Protein AF-A0A9Q1IH83-F1 (afdb_monomer_lite)

Organism: Synaphobranchus kaupii (NCBI:txid118154)

Radius of gyration: 28.55 Å; chains: 1; bounding box: 98×34×34 Å

InterPro domains:
  IPR042235 Zona pellucida, ZP-C domain [G3DSA:2.60.40.4100] (1-82)
  IPR055355 ZP-C domain [PF00100] (10-77)

Structure (mmCIF, N/CA/C/O backbone):
data_AF-A0A9Q1IH83-F1
#
_entry.id   AF-A0A9Q1IH83-F1
#
loop_
_atom_site.group_PDB
_atom_site.id
_atom_site.type_symbol
_atom_site.label_atom_id
_atom_site.label_alt_id
_atom_site.label_comp_id
_atom_site.label_asym_id
_atom_site.label_entity_id
_atom_site.label_seq_id
_atom_site.pdbx_PDB_ins_code
_atom_site.Cartn_x
_atom_site.Cartn_y
_atom_site.Cartn_z
_atom_site.occupancy
_atom_site.B_iso_or_equiv
_atom_site.auth_seq_id
_atom_site.auth_comp_id
_atom_site.auth_asym_id
_atom_site.auth_atom_id
_atom_site.pdbx_PDB_model_num
ATOM 1 N N . MET A 1 1 ? -18.682 0.274 -3.472 1.00 70.62 1 MET A N 1
ATOM 2 C CA . MET A 1 1 ? -20.108 0.576 -3.222 1.00 70.62 1 MET A CA 1
ATOM 3 C C . MET A 1 1 ? -20.568 1.631 -4.214 1.00 70.62 1 MET A C 1
ATOM 5 O O . MET A 1 1 ? -19.722 2.167 -4.925 1.00 70.62 1 MET A O 1
ATOM 9 N N . ALA A 1 2 ? -21.873 1.829 -4.386 1.00 73.75 2 ALA A N 1
ATOM 10 C CA . ALA A 1 2 ? -22.392 2.933 -5.190 1.00 73.75 2 ALA A CA 1
ATOM 11 C C . ALA A 1 2 ? -22.000 4.279 -4.553 1.00 73.75 2 ALA A C 1
ATOM 13 O O . ALA A 1 2 ? -21.598 4.320 -3.391 1.00 73.75 2 ALA A O 1
ATOM 14 N N . ASP A 1 3 ? -22.090 5.369 -5.315 1.00 74.31 3 ASP A N 1
ATOM 15 C CA . ASP A 1 3 ? -21.602 6.692 -4.888 1.00 74.31 3 ASP A CA 1
ATOM 16 C C . ASP A 1 3 ? -22.340 7.233 -3.645 1.00 74.31 3 ASP A C 1
ATOM 18 O O . ASP A 1 3 ? -21.841 8.121 -2.955 1.00 74.31 3 ASP A O 1
ATOM 22 N N . ASP A 1 4 ? -23.524 6.683 -3.358 1.00 72.44 4 ASP A N 1
ATOM 23 C CA . ASP A 1 4 ? -24.362 6.974 -2.192 1.00 72.44 4 ASP A CA 1
ATOM 24 C C . ASP A 1 4 ? -24.046 6.106 -0.961 1.00 72.44 4 ASP A C 1
ATOM 26 O O . ASP A 1 4 ? -24.633 6.316 0.104 1.00 72.44 4 ASP A O 1
ATOM 30 N N . TRP A 1 5 ? -23.122 5.148 -1.092 1.00 71.50 5 TRP A N 1
ATOM 31 C CA . TRP A 1 5 ? -22.681 4.233 -0.034 1.00 71.50 5 TRP A CA 1
ATOM 32 C C . TRP A 1 5 ? -23.796 3.377 0.578 1.00 71.50 5 TRP A C 1
ATOM 34 O O . TRP A 1 5 ? -23.608 2.766 1.626 1.00 71.50 5 TRP A O 1
ATOM 44 N N . GLN A 1 6 ? -24.967 3.300 -0.054 1.00 72.00 6 GLN A N 1
ATOM 45 C CA . GLN A 1 6 ? -26.083 2.512 0.476 1.00 72.00 6 GLN A CA 1
ATOM 46 C C . GLN A 1 6 ? -26.057 1.077 -0.037 1.00 72.00 6 GLN A C 1
ATOM 48 O O . GLN A 1 6 ? -26.512 0.153 0.637 1.00 72.00 6 GLN A O 1
ATOM 53 N N . LEU A 1 7 ? -25.552 0.895 -1.255 1.00 76.56 7 LEU A N 1
ATOM 54 C CA . LEU A 1 7 ? -25.650 -0.359 -1.982 1.00 76.56 7 LEU A CA 1
ATOM 55 C C . LEU A 1 7 ? -24.308 -0.756 -2.585 1.00 76.56 7 LEU A C 1
ATOM 57 O O . LEU A 1 7 ? -23.416 0.062 -2.834 1.00 76.56 7 LEU A O 1
ATOM 61 N N . GLU A 1 8 ? -24.170 -2.049 -2.847 1.00 78.81 8 GLU A N 1
ATOM 62 C CA . GLU A 1 8 ? -23.059 -2.557 -3.633 1.00 78.81 8 GLU A CA 1
ATOM 63 C C . GLU A 1 8 ? -23.123 -1.988 -5.056 1.00 78.81 8 GLU A C 1
ATOM 65 O O . GLU A 1 8 ? -24.195 -1.806 -5.639 1.00 78.81 8 GLU A O 1
ATOM 70 N N . ARG A 1 9 ? -21.955 -1.663 -5.619 1.00 80.50 9 ARG A N 1
ATOM 71 C CA . ARG A 1 9 ? -21.889 -1.163 -6.993 1.00 80.50 9 ARG A CA 1
ATOM 72 C C . ARG A 1 9 ? -22.107 -2.343 -7.936 1.00 80.50 9 ARG A C 1
ATOM 74 O O . ARG A 1 9 ? -21.481 -3.379 -7.771 1.00 80.50 9 ARG A O 1
ATOM 81 N N . ALA A 1 10 ? -22.936 -2.165 -8.961 1.00 82.56 10 ALA A N 1
ATOM 82 C CA . ALA A 1 10 ? -23.211 -3.226 -9.932 1.00 82.56 10 ALA A CA 1
ATOM 83 C C . ALA A 1 10 ? -22.043 -3.504 -10.906 1.00 82.56 10 ALA A C 1
ATOM 85 O O . ALA A 1 10 ? -21.994 -4.568 -11.519 1.00 82.56 10 ALA A O 1
ATOM 86 N N . SER A 1 11 ? -21.124 -2.548 -11.089 1.00 82.69 11 SER A N 1
ATOM 87 C CA . SER A 1 11 ? -19.985 -2.657 -12.006 1.00 82.69 11 SER A CA 1
ATOM 88 C C . SER A 1 11 ? -18.667 -2.907 -11.274 1.00 82.69 11 SER A C 1
ATOM 90 O O . SER A 1 11 ? -18.330 -2.182 -10.342 1.00 82.69 11 SER A O 1
ATOM 92 N N . ASN A 1 12 ? -17.862 -3.828 -11.810 1.00 81.25 12 ASN A N 1
ATOM 93 C CA . ASN A 1 12 ? -16.485 -4.094 -11.367 1.00 81.25 12 ASN A CA 1
ATOM 94 C C . ASN A 1 12 ? -15.437 -3.213 -12.075 1.00 81.25 12 ASN A C 1
ATOM 96 O O . ASN A 1 12 ? -14.243 -3.490 -12.015 1.00 81.25 12 ASN A O 1
ATOM 100 N N . VAL A 1 13 ? -15.885 -2.189 -12.804 1.00 81.06 13 VAL A N 1
ATOM 101 C CA . VAL A 1 13 ? -15.014 -1.218 -13.470 1.00 81.06 13 VAL A CA 1
ATOM 102 C C . VAL A 1 13 ? -14.858 -0.014 -12.554 1.00 81.06 13 VAL A C 1
ATOM 104 O O . VAL A 1 13 ? -15.857 0.518 -12.066 1.00 81.06 13 VAL A O 1
ATOM 107 N N . PHE A 1 14 ? -13.612 0.401 -12.351 1.00 76.81 14 PHE A N 1
ATOM 108 C CA . PHE A 1 14 ? -13.250 1.543 -11.524 1.00 76.81 14 PHE A CA 1
ATOM 109 C C . PHE A 1 14 ? -12.381 2.509 -12.317 1.00 76.81 14 PHE A C 1
ATOM 111 O O . PHE A 1 14 ? -11.538 2.091 -13.116 1.00 76.81 14 PHE A O 1
ATOM 118 N N . PHE A 1 15 ? -12.586 3.796 -12.078 1.00 77.69 15 PHE A N 1
ATOM 119 C CA . PHE A 1 15 ? -11.779 4.866 -12.650 1.00 77.69 15 PHE A CA 1
ATOM 120 C C . PHE A 1 15 ? -10.887 5.491 -11.579 1.00 77.69 15 PHE A C 1
ATOM 122 O O . PHE A 1 15 ? -11.154 5.397 -10.382 1.00 77.69 15 PHE A O 1
ATOM 129 N N . LEU A 1 16 ? -9.800 6.140 -12.004 1.00 67.94 16 LEU A N 1
ATOM 130 C CA . LEU A 1 16 ? -8.973 6.914 -11.080 1.00 67.94 16 LEU A CA 1
ATOM 131 C C . LEU A 1 16 ? -9.832 7.995 -10.407 1.00 67.94 16 LEU A C 1
ATOM 133 O O . LEU A 1 16 ? -10.518 8.755 -11.089 1.00 67.94 16 LEU A O 1
ATOM 137 N N . GLY A 1 17 ? -9.761 8.068 -9.077 1.00 69.00 17 GLY A N 1
ATOM 138 C CA . GLY A 1 17 ? -10.580 8.968 -8.261 1.00 69.00 17 GLY A CA 1
ATOM 139 C C . GLY A 1 17 ? -11.849 8.330 -7.690 1.00 69.00 17 GLY A C 1
ATOM 140 O O . GLY A 1 17 ? -12.502 8.954 -6.851 1.00 69.00 17 GLY A O 1
ATOM 141 N N . ASP A 1 18 ? -12.177 7.099 -8.095 1.00 74.19 18 ASP A N 1
ATOM 142 C CA . ASP A 1 18 ? -13.238 6.324 -7.460 1.00 74.19 18 ASP A CA 1
ATOM 143 C C . ASP A 1 18 ? -12.869 5.976 -6.019 1.00 74.19 18 ASP A C 1
ATOM 145 O O . ASP A 1 18 ? -11.703 5.759 -5.673 1.00 74.19 18 ASP A O 1
ATOM 149 N N . LEU A 1 19 ? -13.896 5.898 -5.176 1.00 72.69 19 LEU A N 1
ATOM 150 C CA . LEU A 1 19 ? -13.723 5.506 -3.793 1.00 72.69 19 LEU A CA 1
ATOM 151 C C . LEU A 1 19 ? -14.076 4.038 -3.559 1.00 72.69 19 LEU A C 1
ATOM 153 O O . LEU A 1 19 ? -14.995 3.481 -4.164 1.00 72.69 19 LEU A O 1
ATOM 157 N N . PHE A 1 20 ? -13.374 3.443 -2.600 1.00 74.19 20 PHE A N 1
ATOM 158 C CA . PHE A 1 20 ? -13.545 2.051 -2.208 1.00 74.19 20 PHE A CA 1
ATOM 159 C C . PHE A 1 20 ? -13.899 1.949 -0.723 1.00 74.19 20 PHE A C 1
ATOM 161 O O . PHE A 1 20 ? -13.479 2.771 0.097 1.00 74.19 20 PHE A O 1
ATOM 168 N N . GLU A 1 21 ? -14.671 0.918 -0.387 1.00 76.31 21 GLU A N 1
ATOM 169 C CA . GLU A 1 21 ? -15.090 0.605 0.977 1.00 76.31 21 GLU A CA 1
ATOM 170 C C . GLU A 1 21 ? -14.753 -0.847 1.304 1.00 76.31 21 GLU A C 1
ATOM 172 O O . GLU A 1 21 ? -14.872 -1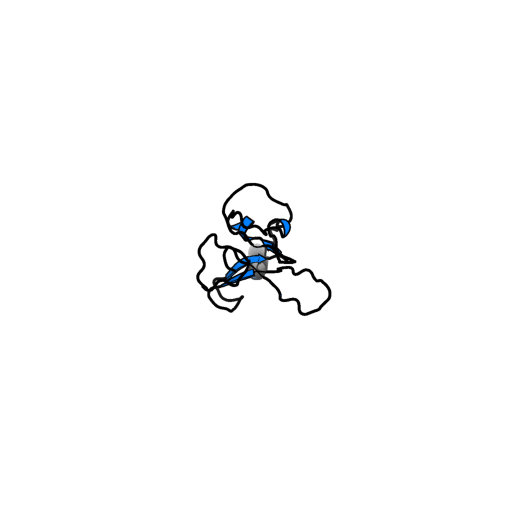.729 0.451 1.00 76.31 21 GLU A O 1
ATOM 177 N N . ALA A 1 22 ? -14.377 -1.079 2.559 1.00 72.19 22 ALA A N 1
ATOM 178 C CA . ALA A 1 22 ? -14.320 -2.399 3.158 1.00 72.19 22 ALA A CA 1
ATOM 179 C C . ALA A 1 22 ? -15.279 -2.434 4.354 1.00 72.19 22 ALA A C 1
ATOM 181 O O . ALA A 1 22 ? -15.070 -1.734 5.348 1.00 72.19 22 ALA A O 1
ATOM 182 N N . SER A 1 23 ? -16.319 -3.261 4.269 1.00 71.31 23 SER A N 1
ATOM 183 C CA . SER A 1 23 ? -17.283 -3.474 5.347 1.00 71.31 23 SER A CA 1
ATOM 184 C C . SER A 1 23 ? -17.331 -4.944 5.756 1.00 71.31 23 SER A C 1
ATOM 186 O O . SER A 1 23 ? -16.998 -5.848 4.990 1.00 71.31 23 SER A O 1
ATOM 188 N N . VAL A 1 24 ? -17.700 -5.185 7.014 1.00 71.00 24 VAL A N 1
ATOM 189 C CA . VAL A 1 24 ? -17.854 -6.529 7.576 1.00 71.00 24 VAL A CA 1
ATOM 190 C C . VAL A 1 24 ? -19.269 -6.649 8.109 1.00 71.00 24 VAL A C 1
ATOM 192 O O . VAL A 1 24 ? -19.701 -5.840 8.930 1.00 71.00 24 VAL A O 1
ATOM 195 N N . VAL A 1 25 ? -19.987 -7.679 7.668 1.00 70.38 25 VAL A N 1
ATOM 196 C CA . VAL A 1 25 ? -21.327 -7.977 8.176 1.00 70.38 25 VAL A CA 1
ATOM 197 C C . VAL A 1 25 ? -21.204 -8.523 9.597 1.00 70.38 25 VAL A C 1
ATOM 199 O O . VAL A 1 25 ? -20.654 -9.602 9.823 1.00 70.38 25 VAL A O 1
ATOM 202 N N . GLN A 1 26 ? -21.716 -7.779 10.576 1.00 64.25 26 GLN A N 1
ATOM 203 C CA . GLN A 1 26 ? -21.734 -8.210 11.970 1.00 64.25 26 GLN A CA 1
ATOM 204 C C . GLN A 1 26 ? -22.974 -9.069 12.244 1.00 64.25 26 GLN A C 1
ATOM 206 O O . GLN A 1 26 ? -24.091 -8.567 12.335 1.00 64.25 26 GLN A O 1
ATOM 211 N N . ALA A 1 27 ? -22.779 -10.374 12.424 1.00 57.72 27 ALA A N 1
ATOM 212 C CA . ALA A 1 27 ? -23.840 -11.280 12.852 1.00 57.72 27 ALA A CA 1
ATOM 213 C C . ALA A 1 27 ? -23.911 -11.341 14.389 1.00 57.72 27 ALA A C 1
ATOM 215 O O . ALA A 1 27 ? -23.173 -12.093 15.009 1.00 57.72 27 ALA A O 1
ATOM 216 N N . ASN A 1 28 ? -24.784 -10.538 15.008 1.00 56.72 28 ASN A N 1
ATOM 217 C CA . ASN A 1 28 ? -25.223 -10.644 16.415 1.00 56.72 28 ASN A CA 1
ATOM 218 C C . ASN A 1 28 ? -24.120 -10.856 17.490 1.00 56.72 28 ASN A C 1
ATOM 220 O O . ASN A 1 28 ? -24.346 -11.515 18.507 1.00 56.72 28 ASN A O 1
ATOM 224 N N . HIS A 1 29 ? -22.927 -10.302 17.278 1.00 63.44 29 HIS A N 1
ATOM 225 C CA . HIS A 1 29 ? -21.815 -10.329 18.230 1.00 63.44 29 HIS A CA 1
ATOM 226 C C . HIS A 1 29 ? -21.653 -8.971 18.929 1.00 63.44 29 HIS A C 1
ATOM 228 O O . HIS A 1 29 ? -22.218 -7.968 18.499 1.00 63.44 29 HIS A O 1
ATOM 234 N N . MET A 1 30 ? -20.877 -8.939 20.021 1.00 68.06 30 MET A N 1
ATOM 235 C CA . MET A 1 30 ? -20.485 -7.689 20.686 1.00 68.06 30 MET A CA 1
ATOM 236 C C . MET A 1 30 ? -19.832 -6.716 19.690 1.00 68.06 30 MET A C 1
ATOM 238 O O . MET A 1 30 ? -19.146 -7.169 18.773 1.00 68.06 30 MET A O 1
ATOM 242 N N . PRO A 1 31 ? -19.992 -5.394 19.877 1.00 66.88 31 PRO A N 1
ATOM 243 C CA . PRO A 1 31 ? -19.425 -4.407 18.970 1.00 66.88 31 PRO A CA 1
ATOM 244 C C . PRO A 1 31 ? -17.898 -4.536 18.916 1.00 66.88 31 PRO A C 1
ATOM 246 O O . PRO A 1 31 ? -17.218 -4.464 19.938 1.00 66.88 31 PRO A O 1
ATOM 249 N N . PHE A 1 32 ? -17.361 -4.697 17.708 1.00 66.88 32 PHE A N 1
ATOM 250 C CA . PHE A 1 32 ? -15.928 -4.702 17.431 1.00 66.88 32 PHE A CA 1
ATOM 251 C C . PHE A 1 32 ? -15.582 -3.634 16.395 1.00 66.88 32 PHE A C 1
ATOM 253 O O . PHE A 1 32 ? -16.405 -3.251 15.564 1.00 66.88 32 PHE A O 1
ATOM 260 N N . ARG A 1 33 ? -14.345 -3.139 16.464 1.00 69.75 33 ARG A N 1
ATOM 261 C CA . ARG A 1 33 ? -13.787 -2.201 15.491 1.00 69.75 33 ARG A CA 1
ATOM 262 C C . ARG A 1 33 ? -12.932 -2.979 14.504 1.00 69.75 33 ARG A C 1
ATOM 264 O O . ARG A 1 33 ? -12.037 -3.710 14.916 1.00 69.75 33 ARG A O 1
ATOM 271 N N . VAL A 1 34 ? -13.209 -2.798 13.221 1.00 72.19 34 VAL A N 1
ATOM 272 C CA . VAL A 1 34 ? -12.410 -3.376 12.142 1.00 72.19 34 VAL A CA 1
ATOM 273 C C . VAL A 1 34 ? -11.289 -2.400 11.789 1.00 72.19 34 VAL A C 1
ATOM 275 O O . VAL A 1 34 ? -11.503 -1.187 11.750 1.00 72.19 34 VAL A O 1
ATOM 278 N N . PHE A 1 35 ? -10.097 -2.939 11.555 1.00 75.38 35 PHE A N 1
ATOM 279 C CA . PHE A 1 35 ? -8.933 -2.206 11.076 1.00 75.38 35 PHE A CA 1
ATOM 280 C C . PHE A 1 35 ? -8.418 -2.877 9.808 1.00 75.38 35 PHE A C 1
ATOM 282 O O . PHE A 1 35 ? -8.481 -4.099 9.684 1.00 75.38 35 PHE A O 1
ATOM 289 N N . VAL A 1 36 ? -7.909 -2.072 8.883 1.00 81.31 36 VAL A N 1
ATOM 290 C CA . VAL A 1 36 ? -7.245 -2.555 7.673 1.00 81.31 36 VAL A CA 1
ATOM 291 C C . VAL A 1 36 ? -5.745 -2.526 7.928 1.00 81.31 36 VAL A C 1
ATOM 293 O O . VAL A 1 36 ? -5.207 -1.472 8.255 1.00 81.31 36 VAL A O 1
ATOM 296 N N . ASP A 1 37 ? -5.092 -3.680 7.812 1.00 83.00 37 ASP A N 1
ATOM 297 C CA . ASP A 1 37 ? -3.658 -3.826 8.090 1.00 83.00 37 ASP A CA 1
ATOM 298 C C . ASP A 1 37 ? -2.815 -3.506 6.846 1.00 83.00 37 ASP A C 1
ATOM 300 O O . ASP A 1 37 ? -1.956 -2.623 6.879 1.00 83.00 37 ASP A O 1
ATOM 304 N N . THR A 1 38 ? -3.141 -4.166 5.729 1.00 85.44 38 THR A N 1
ATOM 305 C CA . THR A 1 38 ? -2.428 -4.062 4.452 1.00 85.44 38 THR A CA 1
ATOM 306 C C . THR A 1 38 ? -3.409 -4.175 3.283 1.00 85.44 38 THR A C 1
ATOM 308 O O . THR A 1 38 ? -4.354 -4.967 3.325 1.00 85.44 38 THR A O 1
ATOM 311 N N . CYS A 1 39 ? -3.171 -3.413 2.215 1.00 85.94 39 CYS A N 1
ATOM 312 C CA . CYS A 1 39 ? -3.858 -3.545 0.933 1.00 85.94 39 CYS A CA 1
ATOM 313 C C . CYS A 1 39 ? -2.858 -3.464 -0.219 1.00 85.94 39 CYS A C 1
ATOM 315 O O . CYS A 1 39 ? -2.087 -2.506 -0.316 1.00 85.94 39 CYS A O 1
ATOM 317 N N . VAL A 1 40 ? -2.917 -4.460 -1.105 1.00 88.50 40 VAL A N 1
ATOM 318 C CA . VAL A 1 40 ? -2.042 -4.599 -2.271 1.00 88.50 40 VAL A CA 1
ATOM 319 C C . VAL A 1 40 ? -2.904 -4.730 -3.520 1.00 88.50 40 VAL A C 1
ATOM 321 O O . VAL A 1 40 ? -3.808 -5.561 -3.561 1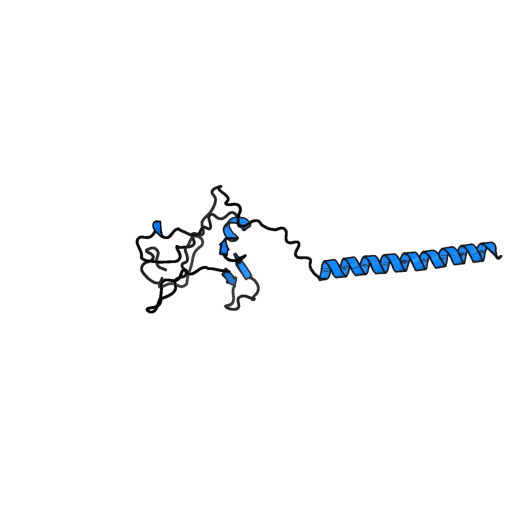.00 88.50 40 VAL A O 1
ATOM 324 N N . ALA A 1 41 ? -2.636 -3.902 -4.525 1.00 87.81 41 ALA A N 1
ATOM 325 C CA . ALA A 1 41 ? -3.215 -4.020 -5.854 1.00 87.81 41 ALA A CA 1
ATOM 326 C C . ALA A 1 41 ? -2.305 -4.879 -6.737 1.00 87.81 41 ALA A C 1
ATOM 328 O O . ALA A 1 41 ? -1.107 -4.614 -6.846 1.00 87.81 41 ALA A O 1
ATOM 329 N N . THR A 1 42 ? -2.880 -5.891 -7.371 1.00 91.12 42 THR A N 1
ATOM 330 C CA . THR A 1 42 ? -2.195 -6.861 -8.231 1.00 91.12 42 THR A CA 1
ATOM 331 C C . THR A 1 42 ? -2.997 -7.076 -9.513 1.00 91.12 42 THR A C 1
ATOM 333 O O . THR A 1 42 ? -4.193 -6.783 -9.562 1.00 91.12 42 THR A O 1
ATOM 336 N N . LEU A 1 43 ? -2.346 -7.566 -10.573 1.00 89.62 43 LEU A N 1
ATOM 337 C CA . LEU A 1 43 ? -3.044 -7.950 -11.812 1.00 89.62 43 LEU A CA 1
ATOM 338 C C . LEU A 1 43 ? -3.712 -9.328 -11.706 1.00 89.62 43 LEU A C 1
ATOM 340 O O . LEU A 1 43 ? -4.686 -9.591 -12.406 1.00 89.62 43 LEU A O 1
ATOM 344 N N . ASP A 1 44 ? -3.199 -10.174 -10.815 1.00 90.88 44 ASP A N 1
ATOM 345 C CA . ASP A 1 44 ? -3.729 -11.493 -10.494 1.00 90.88 44 ASP A CA 1
ATOM 346 C C . ASP A 1 44 ? -4.266 -11.523 -9.056 1.00 90.88 44 ASP A C 1
ATOM 348 O O . ASP A 1 44 ? -3.815 -10.751 -8.211 1.00 90.88 44 ASP A O 1
ATOM 352 N N . PRO A 1 45 ? -5.199 -12.432 -8.724 1.00 87.06 45 PRO A N 1
ATOM 353 C CA . PRO A 1 45 ? -5.751 -12.546 -7.372 1.00 87.06 45 PRO A CA 1
ATOM 354 C C . PRO A 1 45 ? -4.722 -12.993 -6.318 1.00 87.06 45 PRO A C 1
ATOM 356 O O . PRO A 1 45 ? -5.010 -12.936 -5.124 1.00 87.06 45 PRO A O 1
ATOM 359 N N . ASP A 1 46 ? -3.538 -13.452 -6.734 1.00 88.62 46 ASP A N 1
ATOM 360 C CA . ASP A 1 46 ? -2.425 -13.707 -5.823 1.00 88.62 46 ASP A CA 1
ATOM 361 C C . ASP A 1 46 ? -1.797 -12.382 -5.374 1.00 88.62 46 ASP A C 1
ATOM 363 O O . ASP A 1 46 ? -1.226 -11.644 -6.178 1.00 88.62 46 ASP A O 1
ATOM 367 N N . MET A 1 47 ? -1.857 -12.111 -4.069 1.00 82.38 47 MET A N 1
ATOM 368 C CA . MET A 1 47 ? -1.281 -10.916 -3.443 1.00 82.38 47 MET A CA 1
ATOM 369 C C . MET A 1 47 ? 0.243 -10.815 -3.603 1.00 82.38 47 MET A C 1
ATOM 371 O O . MET A 1 47 ? 0.794 -9.729 -3.441 1.00 82.38 47 MET A O 1
ATOM 375 N N . ASN A 1 48 ? 0.922 -11.924 -3.915 1.00 88.25 48 ASN A N 1
ATOM 376 C CA . ASN A 1 48 ? 2.367 -11.968 -4.154 1.00 88.25 48 ASN A CA 1
ATOM 377 C C . ASN A 1 48 ? 2.723 -11.912 -5.648 1.00 88.25 48 ASN A C 1
ATOM 379 O O . ASN A 1 48 ? 3.898 -12.026 -6.005 1.00 88.25 48 ASN A O 1
ATOM 383 N N . SER A 1 49 ? 1.727 -11.777 -6.530 1.00 92.75 49 SER A N 1
ATOM 384 C CA . SER A 1 49 ? 1.967 -11.665 -7.967 1.00 92.75 49 SER A CA 1
ATOM 385 C C . SER A 1 49 ? 2.643 -10.342 -8.317 1.00 92.75 49 SER A C 1
ATOM 387 O O . SER A 1 49 ? 2.450 -9.315 -7.670 1.00 92.75 49 SER A O 1
ATOM 389 N N . VAL A 1 50 ? 3.452 -10.367 -9.373 1.00 89.94 50 VAL A N 1
ATOM 390 C CA . VAL A 1 50 ? 4.152 -9.188 -9.885 1.00 89.94 50 VAL A CA 1
ATOM 391 C C . VAL A 1 50 ? 3.497 -8.780 -11.206 1.00 89.94 50 VAL A C 1
ATOM 393 O O . VAL A 1 50 ? 3.353 -9.631 -12.085 1.00 89.94 50 VAL A O 1
ATOM 396 N N . PRO A 1 51 ? 3.143 -7.496 -11.396 1.00 90.19 51 PRO A N 1
ATOM 397 C CA . PRO A 1 51 ? 3.395 -6.360 -10.507 1.00 90.19 51 PRO A CA 1
ATOM 398 C C . PRO A 1 51 ? 2.411 -6.269 -9.326 1.00 90.19 51 PRO A C 1
ATOM 400 O O . PRO A 1 51 ? 1.212 -6.490 -9.487 1.00 90.19 51 PRO A O 1
ATOM 403 N N . SER A 1 52 ? 2.929 -5.854 -8.166 1.00 89.56 52 SER A N 1
ATOM 404 C CA . SER A 1 52 ? 2.167 -5.583 -6.942 1.00 89.56 52 SER A CA 1
ATOM 405 C C . SER A 1 52 ? 2.382 -4.147 -6.465 1.00 89.56 52 SER A C 1
ATOM 407 O O . SER A 1 52 ? 3.515 -3.660 -6.456 1.00 89.56 52 SER A O 1
ATOM 409 N N . TYR A 1 53 ? 1.322 -3.489 -6.002 1.00 86.50 53 TYR A N 1
ATOM 410 C CA . TYR A 1 53 ? 1.358 -2.125 -5.481 1.00 86.50 53 TYR A CA 1
ATOM 411 C C . TYR A 1 53 ? 0.671 -2.032 -4.112 1.00 86.50 53 TYR A C 1
ATOM 413 O O . TYR A 1 53 ? -0.553 -2.096 -4.018 1.00 86.50 53 TYR A O 1
ATOM 421 N N . ALA A 1 54 ? 1.456 -1.886 -3.042 1.00 86.44 54 ALA A N 1
ATOM 422 C CA . ALA A 1 54 ? 0.941 -1.728 -1.684 1.00 86.44 54 ALA A CA 1
ATOM 423 C C . ALA A 1 54 ? 0.580 -0.261 -1.403 1.00 86.44 54 ALA A C 1
ATOM 425 O O . ALA A 1 54 ? 1.457 0.602 -1.344 1.00 86.44 54 ALA A O 1
ATOM 426 N N . PHE A 1 55 ? -0.710 0.020 -1.216 1.00 85.62 55 PHE A N 1
ATOM 427 C CA . PHE A 1 55 ? -1.212 1.372 -0.935 1.00 85.62 55 PHE A CA 1
ATOM 428 C C . PHE A 1 55 ? -1.615 1.571 0.528 1.00 85.62 55 PHE A C 1
ATOM 430 O O . PHE A 1 55 ? -1.590 2.702 1.015 1.00 85.62 55 PHE A O 1
ATOM 437 N N . ILE A 1 56 ? -1.911 0.483 1.246 1.00 86.62 56 ILE A N 1
ATOM 438 C CA . ILE A 1 56 ? -1.960 0.443 2.711 1.00 86.62 56 ILE A CA 1
ATOM 439 C C . ILE A 1 56 ? -0.943 -0.594 3.171 1.00 86.62 56 ILE A C 1
ATOM 441 O O . ILE A 1 56 ? -0.955 -1.717 2.675 1.00 86.62 56 ILE A O 1
ATOM 445 N N . ASP A 1 57 ? -0.076 -0.231 4.105 1.00 84.50 57 ASP A N 1
ATOM 446 C CA . ASP A 1 57 ? 0.940 -1.125 4.658 1.00 84.50 57 ASP A CA 1
ATOM 447 C C . ASP A 1 57 ? 1.310 -0.693 6.087 1.00 84.50 57 ASP A C 1
ATOM 449 O O . ASP A 1 57 ? 0.710 0.235 6.628 1.00 84.50 57 ASP A O 1
ATOM 453 N N . LYS A 1 58 ? 2.283 -1.342 6.733 1.00 83.88 58 LYS A N 1
ATOM 454 C CA . LYS A 1 58 ? 2.789 -0.978 8.069 1.00 83.88 58 LYS A CA 1
ATOM 455 C C . LYS A 1 58 ? 1.680 -0.870 9.123 1.00 83.88 58 LYS A C 1
ATOM 457 O O . LYS A 1 58 ? 1.722 -0.005 9.996 1.00 83.88 58 LYS A O 1
ATOM 462 N N . LYS A 1 59 ? 0.717 -1.790 9.068 1.00 82.62 59 LYS A N 1
ATOM 463 C CA . LYS A 1 59 ? -0.411 -1.882 10.001 1.00 82.62 59 LYS A CA 1
ATOM 464 C C . LYS A 1 59 ? -1.381 -0.705 9.930 1.00 82.62 59 LYS A C 1
ATOM 466 O O . LYS A 1 59 ? -1.710 -0.082 10.941 1.00 82.62 59 LYS A O 1
ATOM 471 N N . GLY A 1 60 ? -1.842 -0.412 8.716 1.00 78.75 60 GLY A N 1
ATOM 472 C CA . GLY A 1 60 ? -2.862 0.602 8.449 1.00 78.75 60 GLY A CA 1
ATOM 473 C C . GLY A 1 60 ? -2.326 1.976 8.048 1.00 78.75 60 GLY A C 1
ATOM 474 O O . GLY A 1 60 ? -3.092 2.941 8.005 1.00 78.75 60 GLY A O 1
ATOM 475 N N . CYS A 1 61 ? -1.037 2.100 7.726 1.00 83.56 61 CYS A N 1
ATOM 476 C CA . CYS A 1 61 ? -0.486 3.307 7.119 1.00 83.56 61 CYS A CA 1
ATOM 477 C C . CYS A 1 61 ? -0.902 3.397 5.646 1.00 83.56 61 CYS A C 1
ATOM 479 O O . CYS A 1 61 ? -0.568 2.533 4.841 1.00 83.56 61 CYS A O 1
ATOM 481 N N . LEU A 1 62 ? -1.592 4.475 5.270 1.00 82.81 62 LEU A N 1
ATOM 482 C CA . LEU A 1 62 ? -1.975 4.755 3.883 1.00 82.81 62 LEU A CA 1
ATOM 483 C C . LEU A 1 62 ? -0.787 5.349 3.111 1.00 82.81 62 LEU A C 1
ATOM 485 O O . LEU A 1 62 ? -0.623 6.569 3.016 1.00 82.81 62 LEU A O 1
ATOM 489 N N . MET A 1 63 ? 0.070 4.468 2.601 1.00 81.69 63 MET A N 1
ATOM 490 C CA . MET A 1 63 ? 1.349 4.807 1.972 1.00 81.69 63 MET A CA 1
ATOM 491 C C . MET A 1 63 ? 1.193 5.468 0.603 1.00 81.69 63 MET A C 1
ATOM 493 O O . MET A 1 63 ? 2.072 6.237 0.220 1.00 81.69 63 MET A O 1
ATOM 497 N N . ASP A 1 64 ? 0.083 5.238 -0.107 1.00 81.75 64 ASP A N 1
ATOM 498 C CA . ASP A 1 64 ? -0.167 5.898 -1.398 1.00 81.75 64 ASP A CA 1
ATOM 499 C C . ASP A 1 64 ? -0.111 7.429 -1.261 1.00 81.75 64 ASP A C 1
ATOM 501 O O . ASP A 1 64 ? 0.636 8.081 -1.986 1.00 81.75 64 ASP A O 1
ATOM 505 N N . SER A 1 65 ? -0.722 7.986 -0.206 1.00 71.62 65 SER A N 1
ATOM 506 C CA . SER A 1 65 ? -0.670 9.431 0.082 1.00 71.62 65 SER A CA 1
ATOM 507 C C . SER A 1 65 ? 0.753 9.993 0.212 1.00 71.62 65 SER A C 1
ATOM 509 O O . SER A 1 65 ? 1.000 11.173 -0.037 1.00 71.62 65 SER A O 1
ATOM 511 N N . LYS A 1 66 ? 1.712 9.144 0.603 1.00 70.94 66 LYS A N 1
ATOM 512 C CA . LYS A 1 66 ? 3.120 9.506 0.801 1.00 70.94 66 LYS A CA 1
ATOM 513 C C . LYS A 1 66 ? 3.957 9.304 -0.451 1.00 70.94 66 LYS A C 1
ATOM 515 O O . LYS A 1 66 ? 4.783 10.155 -0.761 1.00 70.94 66 LYS A O 1
ATOM 520 N N . LEU A 1 67 ? 3.784 8.173 -1.127 1.00 70.31 67 LEU A N 1
ATOM 521 C CA . LEU A 1 67 ? 4.642 7.760 -2.236 1.00 70.31 67 LEU A CA 1
ATOM 522 C C . LEU A 1 67 ? 4.286 8.473 -3.540 1.00 70.31 67 LEU A C 1
ATOM 524 O O . LEU A 1 67 ? 5.179 8.780 -4.325 1.00 70.31 67 LEU A O 1
ATOM 528 N N . THR A 1 68 ? 3.000 8.743 -3.767 1.00 70.00 68 THR A N 1
ATOM 529 C CA . THR A 1 68 ? 2.505 9.323 -5.025 1.00 70.00 68 THR A CA 1
ATOM 530 C C . THR A 1 68 ? 2.076 10.782 -4.874 1.00 70.00 68 THR A C 1
ATOM 532 O O . THR A 1 68 ? 1.712 11.415 -5.860 1.00 70.00 68 THR A O 1
ATOM 535 N N . ASN A 1 69 ? 2.155 11.340 -3.656 1.00 70.00 69 ASN A N 1
ATOM 536 C CA . ASN A 1 69 ? 1.635 12.668 -3.310 1.00 70.00 69 ASN A CA 1
ATOM 537 C C . ASN A 1 69 ? 0.121 12.817 -3.592 1.00 70.00 69 ASN A C 1
ATOM 539 O O . ASN A 1 69 ? -0.381 13.907 -3.888 1.00 70.00 69 ASN A O 1
ATOM 543 N N . SER A 1 70 ? -0.627 11.716 -3.486 1.00 72.88 70 SER A N 1
ATOM 544 C CA . SER A 1 70 ? -2.086 11.714 -3.568 1.00 72.88 70 SER A CA 1
ATOM 545 C C . SER A 1 70 ? -2.724 12.270 -2.269 1.00 72.88 70 SER A C 1
ATOM 547 O O . SER A 1 70 ? -2.229 12.073 -1.164 1.00 72.88 70 SER A O 1
ATOM 549 N N . ARG A 1 71 ? -3.879 12.946 -2.359 1.00 71.19 71 ARG A N 1
ATOM 550 C CA . ARG A 1 71 ? -4.908 13.112 -1.295 1.00 71.19 71 ARG A CA 1
ATOM 551 C C . ARG A 1 71 ? -5.587 11.785 -0.923 1.00 71.19 71 ARG A C 1
ATOM 553 O O . ARG A 1 71 ? -6.766 11.793 -0.575 1.00 71.19 71 ARG A O 1
ATOM 560 N N . SER A 1 72 ? -4.897 10.653 -1.004 1.00 74.81 72 SER A N 1
ATOM 561 C CA . SER A 1 72 ? -5.428 9.420 -0.438 1.00 74.81 72 SER A CA 1
ATOM 562 C C . SER A 1 72 ? -5.648 9.592 1.061 1.00 74.81 72 SER A C 1
ATOM 564 O O . SER A 1 72 ? -4.711 9.899 1.795 1.00 74.81 72 SER A O 1
ATOM 566 N N . GLN A 1 73 ? -6.883 9.423 1.530 1.00 77.06 73 GLN A N 1
ATOM 567 C CA . GLN A 1 73 ? -7.226 9.553 2.946 1.00 77.06 73 GLN A CA 1
ATOM 568 C C . GLN A 1 73 ? -8.348 8.606 3.365 1.00 77.06 73 GLN A C 1
ATOM 570 O O . GLN A 1 73 ? -9.289 8.361 2.614 1.00 77.06 73 GLN A O 1
ATOM 575 N N . PHE A 1 74 ? -8.286 8.134 4.609 1.00 77.81 74 PHE A N 1
ATOM 576 C CA . PHE A 1 74 ? -9.437 7.518 5.261 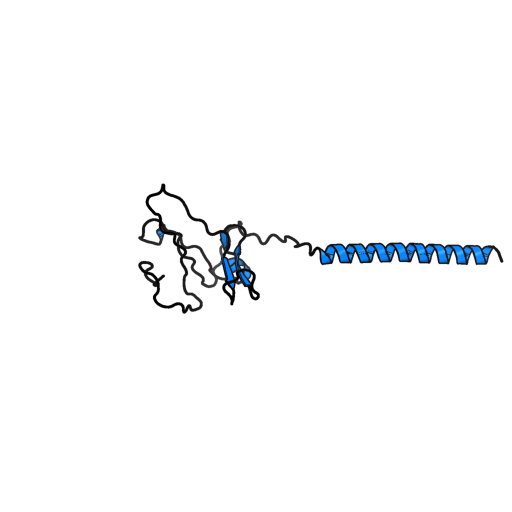1.00 77.81 74 PHE A CA 1
ATOM 577 C C . PHE A 1 74 ? -10.461 8.599 5.619 1.00 77.81 74 PHE A C 1
ATOM 579 O O . PHE A 1 74 ? -10.149 9.565 6.322 1.00 77.81 74 PHE A O 1
ATOM 586 N N . LEU A 1 75 ? -11.694 8.432 5.164 1.00 72.44 75 LEU A N 1
ATOM 587 C CA . LEU A 1 75 ? -12.821 9.285 5.503 1.00 72.44 75 LEU A CA 1
ATOM 588 C C . LEU A 1 75 ? -13.358 8.890 6.880 1.00 72.44 75 LEU A C 1
ATOM 590 O O . LEU A 1 75 ? -13.429 7.717 7.246 1.00 72.44 75 LEU A O 1
ATOM 594 N N . LYS A 1 76 ? -13.708 9.889 7.693 1.00 62.66 76 LYS A N 1
ATOM 595 C CA . LYS A 1 76 ? -14.214 9.656 9.051 1.00 62.66 76 LYS A CA 1
ATOM 596 C C . LYS A 1 76 ? -15.697 9.305 8.994 1.00 62.66 76 LYS A C 1
ATOM 598 O O . LYS A 1 76 ? -16.459 9.966 8.300 1.00 62.66 76 LYS A O 1
ATOM 603 N N . ALA A 1 77 ? -16.122 8.357 9.830 1.00 55.25 77 ALA A N 1
ATOM 604 C CA . ALA A 1 77 ? -17.521 7.931 9.936 1.00 55.25 77 ALA A CA 1
ATOM 605 C C . ALA A 1 77 ? -18.516 9.082 10.213 1.00 55.25 77 ALA A C 1
ATOM 607 O O . ALA A 1 77 ? -19.668 8.984 9.834 1.00 55.25 77 ALA A O 1
ATOM 608 N N . ALA A 1 78 ? -18.088 10.201 10.815 1.00 48.00 78 ALA A N 1
ATOM 609 C CA . ALA A 1 78 ? -18.953 11.367 11.049 1.00 48.00 78 ALA A CA 1
ATOM 610 C C . ALA A 1 78 ? -19.344 12.136 9.770 1.00 48.00 78 ALA A C 1
ATOM 612 O O . ALA A 1 78 ? -20.244 12.968 9.812 1.00 48.00 78 ALA A O 1
ATOM 613 N N . GLN A 1 79 ? -18.672 11.879 8.645 1.00 47.62 79 GLN A N 1
ATOM 614 C CA . GLN A 1 79 ? -19.062 12.405 7.333 1.00 47.62 79 GLN A CA 1
ATOM 615 C C . GLN A 1 79 ? -20.089 11.498 6.632 1.00 47.62 79 GLN A C 1
ATOM 617 O O . GLN A 1 79 ? -20.442 11.764 5.487 1.00 47.62 79 GLN A O 1
ATOM 622 N N . TYR A 1 80 ? -20.567 10.446 7.310 1.00 50.06 80 TYR A N 1
ATOM 623 C CA . TYR A 1 80 ? -21.487 9.450 6.781 1.00 50.06 80 TYR A CA 1
ATOM 624 C C . TYR A 1 80 ? -22.665 9.220 7.748 1.00 50.06 80 TYR A C 1
ATOM 626 O O . TYR A 1 80 ? -22.473 8.809 8.890 1.00 50.06 80 TYR A O 1
ATOM 634 N N . GLU A 1 81 ? -23.900 9.483 7.307 1.00 43.34 81 GLU A N 1
ATOM 635 C CA . GLU A 1 81 ? -25.136 9.220 8.074 1.00 43.34 81 GLU A CA 1
ATOM 636 C C . GLU A 1 81 ? -25.523 7.722 8.056 1.00 43.34 81 GLU A C 1
ATOM 638 O O . GLU A 1 81 ? -26.649 7.348 7.736 1.00 43.34 81 GLU A O 1
ATOM 643 N N . GLY A 1 82 ? -24.590 6.829 8.400 1.00 44.69 82 GLY A N 1
ATOM 644 C CA . GLY A 1 82 ? -24.817 5.381 8.423 1.00 44.69 82 GLY A CA 1
ATOM 645 C C . GLY A 1 82 ? -24.078 4.696 9.571 1.00 44.69 82 GLY A C 1
ATOM 646 O O . GLY A 1 82 ? -22.911 4.977 9.843 1.00 44.69 82 GLY A O 1
ATOM 647 N N . GLY A 1 83 ? -24.776 3.812 10.288 1.00 40.41 83 GLY A N 1
ATOM 648 C CA . GLY A 1 83 ? -24.266 3.126 11.475 1.00 40.41 83 GLY A CA 1
ATOM 649 C C . GLY A 1 83 ? -23.038 2.255 11.189 1.00 40.41 83 GLY A C 1
ATOM 650 O O . GLY A 1 83 ? -23.097 1.358 10.362 1.00 40.41 83 GLY A O 1
ATOM 651 N N . ALA A 1 84 ? -21.955 2.523 11.927 1.00 43.62 84 ALA A N 1
ATOM 652 C CA . ALA A 1 84 ? -20.738 1.716 12.067 1.00 43.62 84 ALA A CA 1
ATOM 653 C C . ALA A 1 84 ? -20.167 1.119 10.763 1.00 43.62 84 ALA A C 1
ATOM 655 O O . ALA A 1 84 ? -20.269 -0.078 10.513 1.00 43.62 84 ALA A O 1
ATOM 656 N N . VAL A 1 85 ? -19.469 1.953 9.990 1.00 43.00 85 VAL A N 1
ATOM 657 C CA . VAL A 1 85 ? -18.736 1.543 8.785 1.00 43.00 85 VAL A CA 1
ATOM 658 C C . VAL A 1 85 ? -17.296 2.059 8.858 1.00 43.00 85 VAL A C 1
ATOM 660 O O . VAL A 1 85 ? -17.045 3.169 9.339 1.00 43.00 85 VAL A O 1
ATOM 663 N N . LEU A 1 86 ? -16.338 1.232 8.429 1.00 43.94 86 LEU A N 1
ATOM 664 C CA . LEU A 1 86 ? -14.956 1.641 8.175 1.00 43.94 86 LEU A CA 1
ATOM 665 C C . LEU A 1 86 ? -15.024 2.699 7.074 1.00 43.94 86 LEU A C 1
ATOM 667 O O . LEU A 1 86 ? -15.322 2.391 5.925 1.00 43.94 86 LEU A O 1
ATOM 671 N N . GLY A 1 87 ? -14.886 3.960 7.476 1.00 43.19 87 GLY A N 1
ATOM 672 C CA . GLY A 1 87 ? -15.176 5.075 6.593 1.00 43.19 87 GLY A CA 1
ATOM 673 C C . GLY A 1 87 ? -14.298 5.055 5.328 1.00 43.19 87 GLY A C 1
ATOM 674 O O . GLY A 1 87 ? -13.167 4.562 5.365 1.00 43.19 87 GLY A O 1
ATOM 675 N N . PRO A 1 88 ? -14.831 5.554 4.206 1.00 45.75 88 PRO A N 1
ATOM 676 C CA . PRO A 1 88 ? -14.303 5.280 2.871 1.00 45.75 88 PRO A CA 1
ATOM 677 C C . PRO A 1 88 ? -12.868 5.750 2.614 1.00 45.75 88 PRO A C 1
ATOM 679 O O . PRO A 1 88 ? -12.433 6.742 3.184 1.00 45.75 88 PRO A O 1
ATOM 682 N N . ILE A 1 89 ? -12.118 5.085 1.731 1.00 49.47 89 ILE A N 1
ATOM 683 C CA . ILE A 1 89 ? -10.795 5.575 1.300 1.00 49.47 89 ILE A CA 1
ATOM 684 C C . ILE A 1 89 ? -11.003 6.486 0.086 1.00 49.47 89 ILE A C 1
ATOM 686 O O . ILE A 1 89 ? -11.404 6.027 -0.984 1.00 49.47 89 ILE A O 1
ATOM 690 N N . LEU A 1 90 ? -10.758 7.784 0.257 1.00 41.25 90 LEU A N 1
ATOM 691 C CA . LEU A 1 90 ? -10.791 8.786 -0.808 1.00 41.25 90 LEU A CA 1
ATOM 692 C C . LEU A 1 90 ? -9.403 8.870 -1.412 1.00 41.25 90 LEU A C 1
ATOM 694 O O . LEU A 1 90 ? -8.542 9.462 -0.786 1.00 41.25 90 LEU A O 1
ATOM 698 N N . VAL A 1 91 ? -9.191 8.283 -2.590 1.00 41.94 91 VAL A N 1
ATOM 699 C CA . VAL A 1 91 ? -7.987 8.496 -3.406 1.00 41.94 91 VAL A CA 1
ATOM 700 C C . VAL A 1 91 ? -8.229 9.734 -4.264 1.00 41.94 91 VAL A C 1
ATOM 702 O O . VAL A 1 91 ? -9.065 9.727 -5.161 1.00 41.94 91 VAL A O 1
ATOM 705 N N . GLN A 1 92 ? -7.554 10.840 -3.974 1.00 33.06 92 GLN A N 1
ATOM 706 C CA . GLN A 1 92 ? -7.644 12.082 -4.765 1.00 33.06 92 GLN A CA 1
ATOM 707 C C . GLN A 1 92 ? -6.268 12.779 -4.766 1.00 33.06 92 GLN A C 1
ATOM 709 O O . GLN A 1 92 ? -5.353 12.149 -4.284 1.00 33.06 92 GLN A O 1
ATOM 714 N N . GLU A 1 93 ? -6.035 14.009 -5.260 1.00 39.56 93 GLU A N 1
ATOM 715 C CA . GLU A 1 93 ? -4.661 14.588 -5.406 1.00 39.56 93 GLU A CA 1
ATOM 716 C C . GLU A 1 93 ? -4.367 15.952 -4.736 1.00 39.56 93 GLU A C 1
ATOM 718 O O . GLU A 1 93 ? -5.139 16.887 -4.870 1.00 39.56 93 GLU A O 1
ATOM 723 N N . ALA A 1 94 ? -3.208 16.079 -4.068 1.00 43.25 94 ALA A N 1
ATOM 724 C CA . ALA A 1 94 ? -2.634 17.261 -3.396 1.00 43.25 94 ALA A CA 1
ATOM 725 C C . ALA A 1 94 ? -3.523 18.151 -2.477 1.00 43.25 94 ALA A C 1
ATOM 727 O O . ALA A 1 94 ? -4.376 18.911 -2.939 1.00 43.25 94 ALA A O 1
ATOM 728 N N . THR A 1 95 ? -3.235 18.170 -1.165 1.00 34.94 95 THR A N 1
ATOM 729 C CA . THR A 1 95 ? -3.013 19.403 -0.367 1.00 34.94 95 THR A CA 1
ATOM 730 C C . THR A 1 95 ? -2.288 19.053 0.937 1.00 34.94 95 THR A C 1
ATOM 732 O O . THR A 1 95 ? -2.584 18.068 1.605 1.00 34.94 95 THR A O 1
ATOM 735 N N . GLN A 1 96 ? -1.296 19.886 1.221 1.00 39.59 96 GLN A N 1
ATOM 736 C CA . GLN A 1 96 ? -0.300 19.855 2.279 1.00 39.59 96 GLN A CA 1
ATOM 737 C C . GLN A 1 96 ? -0.922 19.857 3.684 1.00 39.59 96 GLN A C 1
ATOM 739 O O . GLN A 1 96 ? -1.420 20.888 4.103 1.00 39.59 96 GLN A O 1
ATOM 744 N N . ASP A 1 97 ? -0.876 18.732 4.400 1.00 36.03 97 ASP A N 1
ATOM 745 C CA . ASP A 1 97 ? -0.778 18.682 5.869 1.00 36.03 97 ASP A CA 1
ATOM 746 C C . ASP 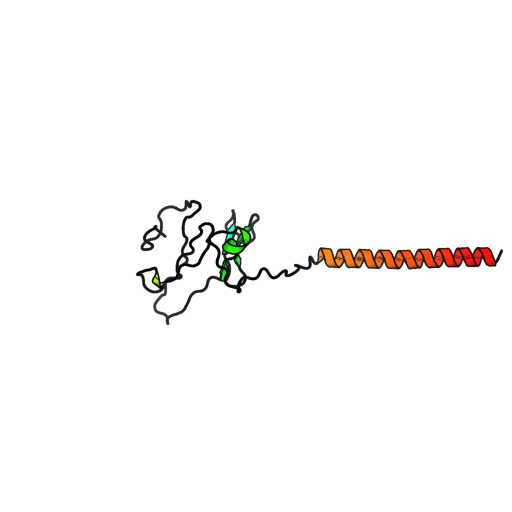A 1 97 ? -0.523 17.228 6.309 1.00 36.03 97 ASP A C 1
ATOM 748 O O . ASP A 1 97 ? -1.329 16.324 6.095 1.00 36.03 97 ASP A O 1
ATOM 752 N N . VAL A 1 98 ? 0.668 16.977 6.857 1.00 38.38 98 VAL A N 1
ATOM 753 C CA . VAL A 1 98 ? 1.232 15.640 7.103 1.00 38.38 98 VAL A CA 1
ATOM 754 C C . VAL A 1 98 ? 1.122 15.271 8.589 1.00 38.38 98 VAL A C 1
ATOM 756 O O . VAL A 1 98 ? 1.780 15.912 9.402 1.00 38.38 98 VAL A O 1
ATOM 759 N N . PRO A 1 99 ? 0.407 14.190 8.970 1.00 40.09 99 PRO A N 1
ATOM 760 C CA . PRO A 1 99 ? 0.572 13.562 10.277 1.00 40.09 99 PRO A CA 1
ATOM 761 C C . PRO A 1 99 ? 1.805 12.644 10.287 1.00 40.09 99 PRO A C 1
ATOM 763 O O . PRO A 1 99 ? 2.011 11.822 9.387 1.00 40.09 99 PRO A O 1
ATOM 766 N N . GLU A 1 100 ? 2.594 12.773 11.347 1.00 40.47 100 GLU A N 1
ATOM 767 C CA . GLU A 1 100 ? 3.937 12.223 11.595 1.00 40.47 100 GLU A CA 1
ATOM 768 C C . GLU A 1 100 ? 3.990 10.708 11.910 1.00 40.47 100 GLU A C 1
ATOM 770 O O . GLU A 1 100 ? 4.921 10.238 12.553 1.00 40.47 100 GLU A O 1
ATOM 775 N N . SER A 1 101 ? 2.996 9.911 11.494 1.00 48.09 101 SER A N 1
ATOM 776 C CA . SER A 1 101 ? 2.910 8.487 11.889 1.00 48.09 101 SER A CA 1
ATOM 777 C C . SER A 1 101 ? 3.326 7.488 10.805 1.00 48.09 101 SER A C 1
ATOM 779 O O . SER A 1 101 ? 3.614 6.340 11.126 1.00 48.09 101 SER A O 1
ATOM 781 N N . CYS A 1 102 ? 3.344 7.889 9.532 1.00 55.28 102 CYS A N 1
ATOM 782 C CA . CYS A 1 102 ? 3.712 7.023 8.401 1.00 55.28 102 CYS A CA 1
ATOM 783 C C . CYS A 1 102 ? 5.117 7.368 7.900 1.00 55.28 102 CYS A C 1
ATOM 785 O O . CYS A 1 102 ? 5.328 7.519 6.696 1.00 55.28 102 CYS A O 1
ATOM 787 N N . SER A 1 103 ? 6.060 7.599 8.816 1.00 44.75 103 SER A N 1
ATOM 788 C CA . SER A 1 103 ? 7.439 7.875 8.436 1.00 44.75 103 SER A CA 1
ATOM 789 C C . SER A 1 103 ? 7.940 6.727 7.562 1.00 44.75 103 SER A C 1
ATOM 791 O O . SER A 1 103 ? 7.859 5.543 7.917 1.00 44.75 103 SER A O 1
ATOM 793 N N . ALA A 1 104 ? 8.414 7.088 6.370 1.00 48.75 104 ALA A N 1
ATOM 794 C CA . ALA A 1 104 ? 9.326 6.264 5.610 1.00 48.75 104 ALA A CA 1
ATOM 795 C C . ALA A 1 104 ? 10.561 6.093 6.489 1.00 48.75 104 ALA A C 1
ATOM 797 O O . ALA A 1 104 ? 11.492 6.890 6.448 1.00 48.75 104 ALA A O 1
ATOM 798 N N . ASP A 1 105 ? 10.522 5.094 7.364 1.00 34.03 105 ASP A N 1
ATOM 799 C CA . ASP A 1 105 ? 11.741 4.561 7.915 1.00 34.03 105 ASP A CA 1
ATOM 800 C C . ASP A 1 105 ? 12.570 4.176 6.693 1.00 34.03 105 ASP A C 1
ATOM 802 O O . ASP A 1 105 ? 12.144 3.341 5.885 1.00 34.03 105 ASP A O 1
ATOM 806 N N . HIS A 1 106 ? 13.726 4.815 6.527 1.00 44.22 106 HIS A N 1
ATOM 807 C CA . HIS A 1 106 ? 14.841 4.180 5.853 1.00 44.22 106 HIS A CA 1
ATOM 808 C C . HIS A 1 106 ? 15.244 2.982 6.722 1.00 44.22 106 HIS A C 1
ATOM 810 O O . HIS A 1 106 ? 16.338 2.929 7.277 1.00 44.22 106 HIS A O 1
ATOM 816 N N . GLY A 1 107 ? 14.354 1.991 6.813 1.00 35.62 107 GLY A N 1
ATOM 817 C CA . GLY A 1 107 ? 14.767 0.621 6.931 1.00 35.62 107 GLY A CA 1
ATOM 818 C C . GLY A 1 107 ? 15.570 0.403 5.671 1.00 35.62 107 GLY A C 1
ATOM 819 O O . GLY A 1 107 ? 15.013 0.194 4.596 1.00 35.62 107 GLY A O 1
ATOM 820 N N . ALA A 1 108 ? 16.884 0.583 5.788 1.00 39.28 108 ALA A N 1
ATOM 821 C CA . ALA A 1 108 ? 17.815 -0.083 4.920 1.00 39.28 108 ALA A CA 1
ATOM 822 C C . ALA A 1 108 ? 17.376 -1.541 4.969 1.00 39.28 108 ALA A C 1
ATOM 824 O O . ALA A 1 108 ? 17.659 -2.260 5.928 1.00 39.28 108 ALA A O 1
ATOM 825 N N . GLU A 1 109 ? 16.582 -1.933 3.979 1.00 38.47 109 GLU A N 1
ATOM 826 C CA . GLU A 1 109 ? 16.375 -3.314 3.634 1.00 38.47 109 GLU A CA 1
ATOM 827 C C . GLU A 1 109 ? 17.775 -3.754 3.240 1.00 38.47 109 GLU A C 1
ATOM 829 O O . GLU A 1 109 ? 18.264 -3.503 2.137 1.00 38.47 109 GLU A O 1
ATOM 834 N N . GLY A 1 110 ? 18.509 -4.215 4.255 1.00 45.69 110 GLY A N 1
ATOM 835 C CA . GLY A 1 110 ? 19.817 -4.799 4.129 1.00 45.69 110 GLY A CA 1
ATOM 836 C C . GLY A 1 110 ? 19.594 -6.037 3.303 1.00 45.69 110 GLY A C 1
ATOM 837 O O . GLY A 1 110 ? 19.366 -7.114 3.850 1.00 45.69 110 GLY A O 1
ATOM 838 N N . SER A 1 111 ? 19.597 -5.834 1.985 1.00 46.09 111 SER A N 1
ATOM 839 C CA . SER A 1 111 ? 19.665 -6.866 0.979 1.00 46.09 111 SER A CA 1
ATOM 840 C C . SER A 1 111 ? 20.737 -7.813 1.476 1.00 46.09 111 SER A C 1
ATOM 842 O O . SER A 1 111 ? 21.910 -7.450 1.609 1.00 46.09 111 SER A O 1
ATOM 844 N N . SER A 1 112 ? 20.306 -9.004 1.876 1.00 55.88 112 SER A N 1
ATOM 845 C CA . SER A 1 112 ? 21.190 -10.028 2.420 1.00 55.88 112 SER A CA 1
ATOM 846 C C . SER A 1 112 ? 22.309 -10.311 1.415 1.00 55.88 112 SER A C 1
ATOM 848 O O . SER A 1 112 ? 23.436 -10.603 1.797 1.00 55.88 112 SER A O 1
ATOM 850 N N . GLU A 1 113 ? 22.026 -10.094 0.130 1.00 52.69 113 GLU A N 1
ATOM 851 C CA . GLU A 1 113 ? 22.982 -10.134 -0.967 1.00 52.69 113 GLU A CA 1
ATOM 852 C C . GLU A 1 113 ? 24.012 -8.998 -0.909 1.00 52.69 113 GLU A C 1
ATOM 854 O O . GLU A 1 113 ? 25.198 -9.256 -1.089 1.00 52.69 113 GLU A O 1
ATOM 859 N N . ALA A 1 114 ? 23.624 -7.760 -0.584 1.00 57.62 114 ALA A N 1
ATOM 860 C CA . ALA A 1 114 ? 24.559 -6.638 -0.457 1.00 57.62 114 ALA A CA 1
ATOM 861 C C . ALA A 1 114 ? 25.532 -6.806 0.725 1.00 57.62 114 ALA A C 1
ATOM 863 O O . ALA A 1 114 ? 26.724 -6.514 0.590 1.00 57.62 114 ALA A O 1
ATOM 864 N N . VAL A 1 115 ? 25.059 -7.324 1.866 1.00 60.81 115 VAL A N 1
ATOM 865 C CA . VAL A 1 115 ? 25.913 -7.601 3.039 1.00 60.81 115 VAL A CA 1
ATOM 866 C C . VAL A 1 115 ? 26.865 -8.767 2.760 1.00 60.81 115 VAL A C 1
ATOM 868 O O . VAL A 1 115 ? 28.051 -8.690 3.088 1.00 60.81 115 VAL A O 1
ATOM 871 N N . VAL A 1 116 ? 26.380 -9.824 2.101 1.00 68.50 116 VAL A N 1
ATOM 872 C CA . VAL A 1 116 ? 27.211 -10.970 1.701 1.00 68.50 116 VAL A CA 1
ATOM 873 C C . VAL A 1 116 ? 28.258 -10.548 0.668 1.00 68.50 116 VAL A C 1
ATOM 875 O O . VAL A 1 116 ? 29.432 -10.875 0.834 1.00 68.50 116 VAL A O 1
ATOM 878 N N . MET A 1 117 ? 27.889 -9.756 -0.343 1.00 67.88 117 MET A N 1
ATOM 879 C CA . MET A 1 117 ? 28.830 -9.264 -1.356 1.00 67.88 117 MET A CA 1
ATOM 880 C C . MET A 1 117 ? 29.897 -8.345 -0.755 1.00 67.88 117 MET A C 1
ATOM 882 O O . MET A 1 117 ? 31.078 -8.502 -1.066 1.00 67.88 117 MET A O 1
ATOM 886 N N . ALA A 1 118 ? 29.526 -7.443 0.160 1.00 75.75 118 ALA A N 1
ATOM 887 C CA . ALA A 1 118 ? 30.496 -6.615 0.878 1.00 75.75 118 ALA A CA 1
ATOM 888 C C . ALA A 1 118 ? 31.464 -7.467 1.724 1.00 75.75 118 ALA A C 1
ATOM 890 O O . ALA A 1 118 ? 32.676 -7.231 1.706 1.00 75.75 118 ALA A O 1
ATOM 891 N N . GLY A 1 119 ? 30.952 -8.496 2.409 1.00 77.62 119 GLY A N 1
ATOM 892 C CA . GLY A 1 119 ? 31.761 -9.431 3.193 1.00 77.62 119 GLY A CA 1
ATOM 893 C C . GLY A 1 119 ? 32.754 -10.232 2.345 1.00 77.62 119 GLY A C 1
ATOM 894 O O . GLY A 1 119 ? 33.930 -10.337 2.702 1.00 77.62 119 GLY A O 1
ATOM 895 N N . VAL A 1 120 ? 32.318 -10.746 1.189 1.00 87.12 120 VAL A N 1
ATOM 896 C CA . VAL A 1 120 ? 33.182 -11.493 0.258 1.00 87.12 120 VAL A CA 1
ATOM 897 C C . VAL A 1 120 ? 34.287 -10.596 -0.304 1.00 87.12 120 VAL A C 1
ATOM 899 O O . VAL A 1 120 ? 35.452 -10.998 -0.306 1.00 87.12 120 VAL A O 1
ATOM 902 N N . MET A 1 121 ? 33.966 -9.363 -0.710 1.00 85.75 121 MET A N 1
ATOM 903 C CA . MET A 1 121 ? 34.963 -8.423 -1.242 1.00 85.75 121 MET A CA 1
ATOM 904 C C . MET A 1 121 ? 36.033 -8.062 -0.203 1.00 85.75 121 MET A C 1
ATOM 906 O O . MET A 1 121 ? 37.221 -8.006 -0.535 1.00 85.75 121 MET A O 1
ATOM 910 N N . ALA A 1 122 ? 35.645 -7.890 1.064 1.00 91.44 122 ALA A N 1
ATOM 911 C CA . ALA A 1 122 ? 36.589 -7.651 2.153 1.00 91.44 122 ALA A CA 1
ATOM 912 C C . ALA A 1 122 ? 37.511 -8.860 2.398 1.00 91.44 122 ALA A C 1
ATOM 914 O O . ALA A 1 122 ? 38.727 -8.692 2.517 1.00 91.44 122 ALA A O 1
ATOM 915 N N . ALA A 1 123 ? 36.960 -10.079 2.420 1.00 93.44 123 ALA A N 1
ATOM 916 C CA 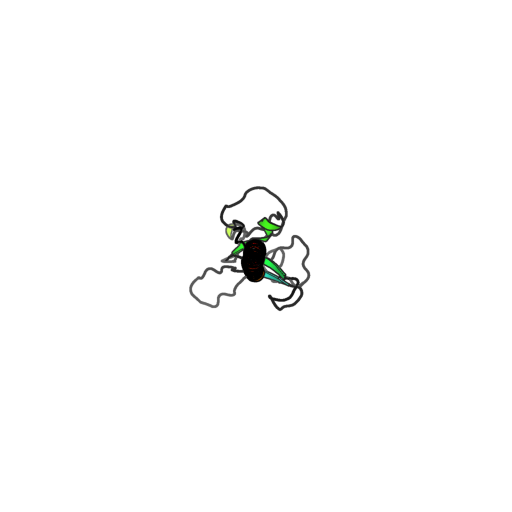. ALA A 1 123 ? 37.735 -11.303 2.629 1.00 93.44 123 ALA A CA 1
ATOM 917 C C . ALA A 1 123 ? 38.752 -11.547 1.501 1.00 93.44 123 ALA A C 1
ATOM 919 O O . ALA A 1 123 ? 39.922 -11.827 1.769 1.00 93.44 123 ALA A O 1
ATOM 920 N N . VAL A 1 124 ? 38.334 -11.379 0.241 1.00 94.38 124 VAL A N 1
ATOM 921 C CA . VAL A 1 124 ? 39.217 -11.517 -0.929 1.00 94.38 124 VAL A CA 1
ATOM 922 C C . VAL A 1 124 ? 40.335 -10.473 -0.897 1.00 94.38 124 VAL A C 1
ATOM 924 O O . VAL A 1 124 ? 41.497 -10.815 -1.130 1.00 94.38 124 VAL A O 1
ATOM 927 N N . GLY A 1 125 ? 40.018 -9.222 -0.547 1.00 92.44 125 GLY A N 1
ATOM 928 C CA . GLY A 1 125 ? 41.017 -8.163 -0.385 1.00 92.44 125 GLY A CA 1
ATOM 929 C C . GLY A 1 125 ? 42.071 -8.505 0.672 1.00 92.44 125 GLY A C 1
ATOM 930 O O . GLY A 1 125 ? 43.269 -8.379 0.416 1.00 92.44 125 GLY A O 1
ATOM 931 N N . LEU A 1 126 ? 41.644 -9.009 1.832 1.00 96.00 126 LEU A N 1
ATOM 932 C CA . LEU A 1 126 ? 42.532 -9.363 2.942 1.00 96.00 126 LEU A CA 1
ATOM 933 C C . LEU A 1 126 ? 43.459 -10.536 2.577 1.00 96.00 126 LEU A C 1
ATOM 935 O O . LEU A 1 126 ? 44.667 -10.467 2.808 1.00 96.00 126 LEU A O 1
ATOM 939 N N . ILE A 1 127 ? 42.925 -11.571 1.919 1.00 95.88 127 ILE A N 1
ATOM 940 C CA . ILE A 1 127 ? 43.717 -12.704 1.414 1.00 95.88 127 ILE A CA 1
ATOM 941 C C . ILE A 1 127 ? 44.756 -12.224 0.394 1.00 95.88 127 ILE A C 1
ATOM 943 O O . ILE A 1 127 ? 45.922 -12.612 0.473 1.00 95.88 127 ILE A O 1
ATOM 947 N N . CYS A 1 128 ? 44.367 -11.345 -0.532 1.00 95.31 128 CYS A N 1
ATOM 948 C CA . CYS A 1 128 ? 45.270 -10.817 -1.552 1.00 95.31 128 CYS A CA 1
ATOM 949 C C . CYS A 1 128 ? 46.441 -10.036 -0.929 1.00 95.31 128 CYS A C 1
ATOM 951 O O . CYS A 1 128 ? 47.592 -10.235 -1.318 1.00 95.31 128 CYS A O 1
ATOM 953 N N . LEU A 1 129 ? 46.181 -9.220 0.099 1.00 95.44 129 LEU A N 1
ATOM 954 C CA . LEU A 1 129 ? 47.227 -8.498 0.831 1.00 95.44 129 LEU A CA 1
ATOM 955 C C . LEU A 1 129 ? 48.195 -9.437 1.560 1.00 95.44 129 LEU A C 1
ATOM 957 O O . LEU A 1 129 ? 49.402 -9.201 1.529 1.00 95.44 129 LEU A O 1
ATOM 961 N N . ILE A 1 130 ? 47.698 -10.517 2.173 1.00 95.50 130 ILE A N 1
ATOM 962 C CA . ILE A 1 130 ? 48.551 -11.521 2.828 1.00 95.50 130 ILE A CA 1
ATOM 963 C C . ILE A 1 130 ? 49.447 -12.211 1.793 1.00 95.50 130 ILE A C 1
ATOM 965 O O . ILE A 1 130 ? 50.660 -12.311 1.990 1.00 95.50 130 ILE A O 1
ATOM 969 N N . VAL A 1 131 ? 48.882 -12.652 0.666 1.00 95.06 131 VAL A N 1
ATOM 970 C CA . VAL A 1 131 ? 49.649 -13.319 -0.398 1.00 95.06 131 VAL A CA 1
ATOM 971 C C . VAL A 1 131 ? 50.697 -12.370 -0.982 1.00 95.06 131 VAL A C 1
ATOM 973 O O . VAL A 1 131 ? 51.868 -12.732 -1.065 1.00 95.06 131 VAL A O 1
ATOM 976 N N . LEU A 1 132 ? 50.331 -11.129 -1.308 1.00 94.50 132 LEU A N 1
ATOM 977 C CA . LEU A 1 132 ? 51.285 -10.137 -1.810 1.00 94.50 132 LEU A CA 1
ATOM 978 C C . LEU A 1 132 ? 52.371 -9.819 -0.778 1.00 94.50 132 LEU A C 1
ATOM 980 O O . LEU A 1 132 ? 53.547 -9.767 -1.134 1.00 94.50 132 LEU A O 1
ATOM 984 N N . GLY A 1 133 ? 52.006 -9.675 0.496 1.00 94.31 133 GLY A N 1
ATOM 985 C CA . GLY A 1 133 ? 52.949 -9.476 1.592 1.00 94.31 133 GLY A CA 1
ATOM 986 C C . GLY A 1 133 ? 53.953 -10.621 1.697 1.00 94.31 133 GLY A C 1
ATOM 987 O O . GLY A 1 133 ? 55.157 -10.380 1.683 1.00 94.31 133 GLY A O 1
ATOM 988 N N . THR A 1 134 ? 53.486 -11.872 1.719 1.00 92.00 134 THR A N 1
ATOM 989 C CA . THR A 1 134 ? 54.372 -13.050 1.778 1.00 92.00 134 THR A CA 1
ATOM 990 C C . THR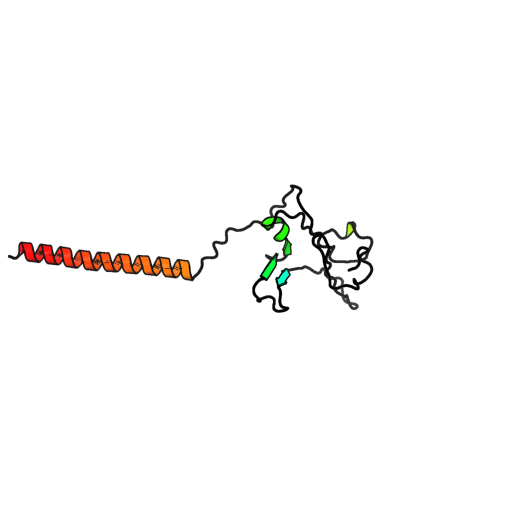 A 1 134 ? 55.290 -13.153 0.561 1.00 92.00 134 THR A C 1
ATOM 992 O O . THR A 1 134 ? 56.477 -13.426 0.729 1.00 92.00 134 THR A O 1
ATOM 995 N N . VAL A 1 135 ? 54.798 -12.859 -0.648 1.00 92.69 135 VAL A N 1
ATOM 996 C CA . VAL A 1 135 ? 55.613 -12.847 -1.874 1.00 92.69 135 VAL A CA 1
ATOM 997 C C . VAL A 1 135 ? 56.661 -11.738 -1.833 1.00 92.69 135 VAL A C 1
ATOM 999 O O . VAL A 1 135 ? 57.814 -11.986 -2.180 1.00 92.69 135 VAL A O 1
ATOM 1002 N N . LEU A 1 136 ? 56.301 -10.528 -1.397 1.00 91.00 136 LEU A N 1
ATOM 1003 C CA . LEU A 1 136 ? 57.238 -9.407 -1.278 1.00 91.00 136 LEU A CA 1
ATOM 1004 C C . LEU A 1 136 ? 58.305 -9.680 -0.221 1.00 91.00 136 LEU A C 1
ATOM 1006 O O . LEU A 1 136 ? 59.487 -9.472 -0.487 1.00 91.00 136 LEU A O 1
ATOM 1010 N N . VAL A 1 137 ? 57.902 -10.202 0.938 1.00 90.50 137 VAL A N 1
ATOM 1011 C CA . VAL A 1 137 ? 58.809 -10.616 2.012 1.00 90.50 137 VAL A CA 1
ATOM 1012 C C . VAL A 1 137 ? 59.748 -11.704 1.506 1.00 90.50 137 VAL A C 1
ATOM 1014 O O . VAL A 1 137 ? 60.960 -11.563 1.626 1.00 90.50 137 VAL A O 1
ATOM 1017 N N . TRP A 1 138 ? 59.227 -12.743 0.854 1.00 85.12 138 TRP A N 1
ATOM 1018 C CA . TRP A 1 138 ? 60.043 -13.814 0.287 1.00 85.12 138 TRP A CA 1
ATOM 1019 C C . TRP A 1 138 ? 61.005 -13.307 -0.791 1.00 85.12 138 TRP A C 1
ATOM 1021 O O . TRP A 1 138 ? 62.173 -13.692 -0.806 1.00 85.12 138 TRP A O 1
ATOM 1031 N N . ARG A 1 139 ? 60.561 -12.387 -1.655 1.00 87.19 139 ARG A N 1
ATOM 1032 C CA . ARG A 1 139 ? 61.411 -11.756 -2.674 1.00 87.19 139 ARG A CA 1
ATOM 1033 C C . ARG A 1 139 ? 62.512 -10.906 -2.041 1.00 87.19 139 ARG A C 1
ATOM 1035 O O . ARG A 1 139 ? 63.636 -10.920 -2.532 1.00 87.19 139 ARG A O 1
ATOM 1042 N N . HIS A 1 140 ? 62.209 -10.215 -0.946 1.00 84.06 140 HIS A N 1
ATOM 1043 C CA . HIS A 1 140 ? 63.169 -9.413 -0.194 1.00 84.06 140 HIS A CA 1
ATOM 1044 C C . HIS A 1 140 ? 64.183 -10.289 0.559 1.00 84.06 140 HIS A C 1
ATOM 1046 O O . HIS A 1 140 ? 65.381 -10.041 0.472 1.00 84.06 140 HIS A O 1
ATOM 1052 N N . TYR A 1 141 ? 63.735 -11.369 1.210 1.00 78.50 141 TYR A N 1
ATOM 1053 C CA . TYR A 1 141 ? 64.616 -12.372 1.820 1.00 78.50 141 TYR A CA 1
ATOM 1054 C C . TYR A 1 141 ? 65.514 -13.041 0.776 1.00 78.50 141 TYR A C 1
ATOM 1056 O O . TYR A 1 141 ? 66.716 -13.157 0.992 1.00 78.50 141 TYR A O 1
ATOM 1064 N N . LYS A 1 142 ? 64.969 -13.423 -0.384 1.00 80.94 142 LYS A N 1
ATOM 1065 C CA . LYS A 1 142 ? 65.750 -14.016 -1.478 1.00 80.94 142 LYS A CA 1
ATOM 1066 C C . LYS A 1 142 ? 66.806 -13.055 -2.031 1.00 80.94 142 LYS A C 1
ATOM 1068 O O . LYS A 1 142 ? 67.886 -13.507 -2.382 1.00 80.94 142 LYS A O 1
ATOM 1073 N N . HIS A 1 143 ? 66.514 -11.756 -2.088 1.00 71.19 143 HIS A N 1
ATOM 1074 C CA . HIS A 1 143 ? 67.480 -10.737 -2.510 1.00 71.19 143 HIS A CA 1
ATOM 1075 C C . HIS A 1 143 ? 68.533 -10.418 -1.431 1.00 71.19 143 HIS A C 1
ATOM 1077 O O . HIS A 1 143 ? 69.584 -9.881 -1.751 1.00 71.19 143 HIS A O 1
ATOM 1083 N N . MET A 1 144 ? 68.270 -10.722 -0.157 1.00 63.34 144 MET A N 1
ATOM 1084 C CA . MET A 1 144 ? 69.244 -10.562 0.933 1.00 63.34 144 MET A CA 1
ATOM 1085 C C . MET A 1 144 ? 70.173 -11.771 1.115 1.00 63.34 144 MET A C 1
ATOM 1087 O O . MET A 1 144 ? 71.211 -11.641 1.753 1.00 63.34 144 MET A O 1
ATOM 1091 N N . VAL A 1 145 ? 69.784 -12.945 0.608 1.00 58.28 145 VAL A N 1
ATOM 1092 C CA . VAL A 1 145 ? 70.501 -14.222 0.794 1.00 58.28 145 VAL A CA 1
ATOM 1093 C C . VAL A 1 145 ? 71.357 -14.604 -0.431 1.00 58.28 145 VAL A C 1
ATOM 1095 O O . VAL A 1 145 ? 72.069 -15.605 -0.378 1.00 58.28 145 VAL A O 1
ATOM 1098 N N . LEU A 1 146 ? 71.329 -13.813 -1.514 1.00 51.81 146 LEU A N 1
ATOM 1099 C CA . LEU A 1 146 ? 72.175 -13.992 -2.702 1.00 51.81 146 LEU A CA 1
ATOM 1100 C C . LEU A 1 146 ? 73.208 -12.869 -2.837 1.00 51.81 146 LEU A C 1
ATOM 1102 O O . LEU A 1 146 ? 72.801 -11.696 -2.689 1.00 51.81 146 LEU A O 1
#

pLDDT: mean 70.2, std 18.1, range [33.06, 96.0]

Sequence (146 aa):
MADDWQLERASNVFFLGDLFEASVVQANHMPFRVFVDTCVATLDPDMNSVPSYAFIDKKGCLMDSKLTNSRSQFLKAAQYEGGAVLGPILVQEATQDVPESCSADHGAEGSSEAVVMAGVMAAVGLICLIVLGTVLVWRHYKHMVL

Secondary structure (DSSP, 8-state):
--TTSSS--S-----TT--B-------SPPP-------EEEESSS-TT-SSEEEEEETTTEE-HHHHS-B--EEPPGGGS-SSS----EE--B------TTS---------HHHHHHHHHHHHHHHHHHHHHHHHHHHHHHHHH--

Foldseek 3Di:
DPPLPPDDDPDPDDDQQDKDFDWDDDDPDDDDADFDAWDKDDPDPPCPDPPIDIQAHPGGDRCCCVPVVWPFDFDDCVVPPDPDGRGMTGTGHDDDDDDPPNDPPPPVPVPVVVVVVVVVVVVVVVVVVVVVVVVVVVVVVVVVVD